Protein AF-N6U5Y6-F1 (afdb_monomer)

Foldseek 3Di:
DVVVLCVQFPPDPQSVVVLVCCLPPVLLVQLVLVVDPPDAAEDEAAFDDPVRGDDPCQLVCLCVVNRDDPDLLSVLLSCQSNVQVVCCVVPVDGPPVAPPRFYFYRYSHTDTHNGDVSNVVCVVVVSHDHPVPPD

Organism: Dendroctonus ponderosae (NCBI:txid77166)

InterPro domains:
  IPR029058 Alpha/Beta hydrolase fold [G3DSA:3.40.50.1820] (1-118)

Structure (mmCIF, N/CA/C/O backbone):
data_AF-N6U5Y6-F1
#
_entry.id   AF-N6U5Y6-F1
#
loop_
_atom_site.group_PDB
_atom_site.id
_atom_site.type_symbol
_atom_site.label_atom_id
_atom_site.label_alt_id
_atom_site.label_comp_id
_atom_site.label_asym_id
_atom_site.label_entity_id
_atom_site.label_seq_id
_atom_site.pdbx_PDB_ins_code
_atom_site.Cartn_x
_atom_site.Cartn_y
_atom_site.Cartn_z
_atom_site.occupancy
_atom_site.B_iso_or_equiv
_atom_site.auth_seq_id
_atom_site.auth_comp_id
_atom_site.auth_asym_id
_atom_site.auth_atom_id
_atom_site.pdbx_PDB_model_num
ATOM 1 N N . MET A 1 1 ? -9.544 23.474 -4.715 1.00 78.06 1 MET A N 1
ATOM 2 C CA . MET A 1 1 ? -9.694 21.998 -4.660 1.00 78.06 1 MET A CA 1
ATOM 3 C C . MET A 1 1 ? -8.707 21.319 -5.595 1.00 78.06 1 MET A C 1
ATOM 5 O O . MET A 1 1 ? -7.874 20.570 -5.112 1.00 78.06 1 MET A O 1
ATOM 9 N N . THR A 1 2 ? -8.732 21.637 -6.891 1.00 84.88 2 THR A N 1
ATOM 10 C CA . THR A 1 2 ? -7.831 21.055 -7.899 1.00 84.88 2 THR A CA 1
ATOM 11 C C . THR A 1 2 ? -6.350 21.187 -7.535 1.00 84.88 2 THR A C 1
ATOM 13 O O . THR A 1 2 ? -5.639 20.197 -7.564 1.00 84.88 2 THR A O 1
ATOM 16 N N . GLU A 1 3 ? -5.886 22.356 -7.088 1.00 88.62 3 GLU A N 1
ATOM 17 C CA . GLU A 1 3 ? -4.481 22.548 -6.676 1.00 88.62 3 GLU A CA 1
ATOM 18 C C . GLU A 1 3 ? -4.058 21.663 -5.491 1.00 88.62 3 GLU A C 1
ATOM 20 O O . GLU A 1 3 ? -2.957 21.127 -5.491 1.00 88.62 3 GLU A O 1
ATOM 25 N N . GLN A 1 4 ? -4.946 21.451 -4.511 1.00 88.44 4 GLN A N 1
ATOM 26 C CA . GLN A 1 4 ? -4.683 20.580 -3.353 1.00 88.44 4 GLN A CA 1
ATOM 27 C C . GLN A 1 4 ? -4.639 19.098 -3.741 1.00 88.44 4 GLN A C 1
ATOM 29 O O . GLN A 1 4 ? -3.903 18.321 -3.143 1.00 88.44 4 GLN A O 1
ATOM 34 N N . VAL A 1 5 ? -5.444 18.700 -4.730 1.00 90.56 5 VAL A N 1
ATOM 35 C CA . VAL A 1 5 ? -5.394 17.345 -5.291 1.00 90.56 5 VAL A CA 1
ATOM 36 C C . VAL A 1 5 ? -4.089 17.165 -6.057 1.00 90.56 5 VAL A C 1
ATOM 38 O O . VAL A 1 5 ? -3.386 16.188 -5.843 1.00 90.56 5 VAL A O 1
ATOM 41 N N . LEU A 1 6 ? -3.720 18.139 -6.887 1.00 90.62 6 LEU A N 1
ATOM 42 C CA . LEU A 1 6 ? -2.523 18.080 -7.723 1.00 90.62 6 LEU A CA 1
ATOM 43 C C . LEU A 1 6 ? -1.208 18.170 -6.939 1.00 90.62 6 LEU A C 1
ATOM 45 O O . LEU A 1 6 ? -0.183 17.700 -7.427 1.00 90.62 6 LEU A O 1
ATOM 49 N N . SER A 1 7 ? -1.219 18.750 -5.735 1.00 91.38 7 SER A N 1
ATOM 50 C CA . SER A 1 7 ? -0.060 18.714 -4.836 1.00 91.38 7 SER A CA 1
ATOM 51 C C . SER A 1 7 ? 0.139 17.347 -4.174 1.00 91.38 7 SER A C 1
ATOM 53 O O . SER A 1 7 ? 1.255 17.026 -3.778 1.00 91.38 7 SER A O 1
ATOM 55 N N . LYS A 1 8 ? -0.922 16.534 -4.069 1.00 91.50 8 LYS A N 1
ATOM 56 C CA . LYS A 1 8 ? -0.873 15.153 -3.560 1.00 91.50 8 LYS A CA 1
ATOM 57 C C . LYS A 1 8 ? -0.619 14.139 -4.673 1.00 91.50 8 LYS A C 1
ATOM 59 O O . LYS A 1 8 ? 0.156 13.211 -4.486 1.00 91.50 8 LYS A O 1
ATOM 64 N N . TYR A 1 9 ? -1.257 14.342 -5.820 1.00 94.50 9 TYR A N 1
ATOM 65 C CA . TYR A 1 9 ? -1.201 13.465 -6.982 1.00 94.50 9 TYR A CA 1
ATOM 66 C C . TYR A 1 9 ? -0.673 14.263 -8.178 1.00 94.50 9 TYR A C 1
ATOM 68 O O . TYR A 1 9 ? -1.418 15.057 -8.762 1.00 94.50 9 TYR A O 1
ATOM 76 N N . PRO A 1 10 ? 0.606 14.089 -8.558 1.00 92.31 10 PRO A N 1
ATOM 77 C CA . PRO A 1 10 ? 1.180 14.772 -9.712 1.00 92.31 10 PRO A CA 1
ATOM 78 C C . PRO A 1 10 ? 0.363 14.542 -10.993 1.00 92.31 10 PRO A C 1
ATOM 80 O O . PRO A 1 10 ? -0.284 13.506 -11.146 1.00 92.31 10 PRO A O 1
ATOM 83 N N . LYS A 1 11 ? 0.434 15.477 -11.954 1.00 94.44 11 LYS A N 1
ATOM 84 C CA . LYS A 1 11 ? -0.213 15.364 -13.282 1.00 94.44 11 LYS A CA 1
ATOM 85 C C . LYS A 1 11 ? 0.494 14.342 -14.185 1.00 94.44 11 LYS A C 1
ATOM 87 O O . LYS A 1 11 ? 0.975 14.681 -15.263 1.00 94.44 11 LYS A O 1
ATOM 92 N N . THR A 1 12 ? 0.592 13.104 -13.729 1.00 93.50 12 THR A N 1
ATOM 93 C CA . THR A 1 12 ? 1.210 11.980 -14.434 1.00 93.50 12 THR A CA 1
ATOM 94 C C . THR A 1 12 ? 0.255 10.793 -14.440 1.00 93.50 12 THR A C 1
ATOM 96 O O . THR A 1 12 ? -0.699 10.750 -13.660 1.00 93.50 12 THR A O 1
ATOM 99 N N . TYR A 1 13 ? 0.516 9.807 -15.301 1.00 92.06 13 TYR A N 1
ATOM 100 C CA . TYR A 1 13 ? -0.242 8.555 -15.299 1.00 92.06 13 TYR A CA 1
ATOM 101 C C . TYR A 1 13 ? -0.211 7.882 -13.917 1.00 92.06 13 TYR A C 1
ATOM 103 O O . TYR A 1 13 ? -1.246 7.464 -13.411 1.00 92.06 13 TYR A O 1
ATOM 111 N N . GLN A 1 14 ? 0.954 7.859 -13.265 1.00 92.38 14 GLN A N 1
ATOM 112 C CA . GLN A 1 14 ? 1.131 7.289 -11.929 1.00 92.38 14 GLN A CA 1
ATOM 113 C C . GLN A 1 14 ? 0.320 8.050 -10.876 1.00 92.38 14 GLN A C 1
ATOM 115 O O . GLN A 1 14 ? -0.328 7.424 -10.044 1.00 92.38 14 GLN A O 1
ATOM 120 N N . GLY A 1 15 ? 0.310 9.388 -10.929 1.00 93.81 15 GLY A N 1
ATOM 121 C CA . GLY A 1 15 ? -0.479 10.204 -10.006 1.00 93.81 15 GLY A CA 1
ATOM 122 C C . GLY A 1 15 ? -1.983 9.993 -10.182 1.00 93.81 15 GLY A C 1
ATOM 123 O O . GLY A 1 15 ? -2.696 9.823 -9.196 1.00 93.81 15 GLY A O 1
ATOM 124 N N . LEU A 1 16 ? -2.462 9.924 -11.429 1.00 93.75 16 LEU A N 1
ATOM 125 C CA . LEU A 1 16 ? -3.861 9.610 -11.730 1.00 93.75 16 LEU A CA 1
ATOM 126 C C . LEU A 1 16 ? -4.237 8.189 -11.282 1.00 93.75 16 LEU A C 1
ATOM 128 O O . LEU A 1 16 ? -5.285 8.004 -10.668 1.00 93.75 16 LEU A O 1
ATOM 132 N N . SER A 1 17 ? -3.378 7.203 -11.555 1.00 93.06 17 SER A N 1
ATOM 133 C CA . SER A 1 17 ? -3.578 5.811 -11.140 1.00 93.06 17 SER A CA 1
ATOM 134 C C . SER A 1 17 ? -3.657 5.697 -9.619 1.00 93.06 17 SER A C 1
ATOM 136 O O . SER A 1 17 ? -4.600 5.102 -9.111 1.00 93.06 17 SER A O 1
ATOM 138 N N . ALA A 1 18 ? -2.722 6.317 -8.893 1.00 93.44 18 ALA A N 1
ATOM 139 C CA . ALA A 1 18 ? -2.733 6.348 -7.433 1.00 93.44 18 ALA A CA 1
ATOM 140 C C . ALA A 1 18 ? -4.010 7.009 -6.896 1.00 93.44 18 ALA A C 1
ATOM 142 O O . ALA A 1 18 ? -4.683 6.439 -6.046 1.00 93.44 18 ALA A O 1
ATOM 143 N N . MET A 1 19 ? -4.409 8.156 -7.459 1.00 94.88 19 MET A N 1
ATOM 144 C CA . MET A 1 19 ? -5.633 8.852 -7.055 1.00 94.88 19 MET A CA 1
ATOM 145 C C . MET A 1 19 ? -6.883 7.979 -7.209 1.00 94.88 19 MET A C 1
ATOM 147 O O . MET A 1 19 ? -7.719 7.933 -6.307 1.00 94.88 19 MET A O 1
ATOM 151 N N . ILE A 1 20 ? -7.033 7.304 -8.353 1.00 92.81 20 ILE A N 1
ATOM 152 C CA . ILE A 1 20 ? -8.187 6.437 -8.616 1.00 92.81 20 ILE A CA 1
ATOM 153 C C . ILE A 1 20 ? -8.176 5.230 -7.672 1.00 92.81 20 ILE A C 1
ATOM 155 O O . ILE A 1 20 ? -9.221 4.909 -7.103 1.00 92.81 20 ILE A O 1
ATOM 159 N N . THR A 1 21 ? -7.019 4.590 -7.485 1.00 92.81 21 THR A N 1
ATOM 160 C CA . THR A 1 21 ? -6.847 3.453 -6.568 1.00 92.81 21 THR A CA 1
ATOM 161 C C . THR A 1 21 ? -7.174 3.836 -5.128 1.00 92.81 21 THR A C 1
ATOM 163 O O . THR A 1 21 ? -7.905 3.106 -4.454 1.00 92.81 21 THR A O 1
ATOM 166 N N . ASP A 1 22 ? -6.723 5.005 -4.676 1.00 94.31 22 ASP A N 1
ATOM 167 C CA . ASP A 1 22 ? -7.017 5.502 -3.337 1.00 94.31 22 ASP A CA 1
ATOM 168 C C . ASP A 1 22 ? -8.518 5.701 -3.142 1.00 94.31 22 ASP A C 1
ATOM 170 O O . ASP A 1 22 ? -9.107 5.125 -2.228 1.00 94.31 22 ASP A O 1
ATOM 174 N N . ILE A 1 23 ? -9.171 6.446 -4.038 1.00 92.75 23 ILE A N 1
ATOM 175 C CA . ILE A 1 23 ? -10.608 6.731 -3.932 1.00 92.75 23 ILE A CA 1
ATOM 176 C C . ILE A 1 23 ? -11.441 5.445 -3.969 1.00 92.75 23 ILE A C 1
ATOM 178 O O . ILE A 1 23 ? -12.399 5.318 -3.206 1.00 92.75 23 ILE A O 1
ATOM 182 N N . ARG A 1 24 ? -11.116 4.508 -4.869 1.00 90.81 24 ARG A N 1
ATOM 183 C CA . ARG A 1 24 ? -11.970 3.341 -5.136 1.00 90.81 24 ARG A CA 1
ATOM 184 C C . ARG A 1 24 ? -11.704 2.142 -4.240 1.00 90.81 24 ARG A C 1
ATOM 186 O O . ARG A 1 24 ? -12.633 1.373 -4.022 1.00 90.81 24 ARG A 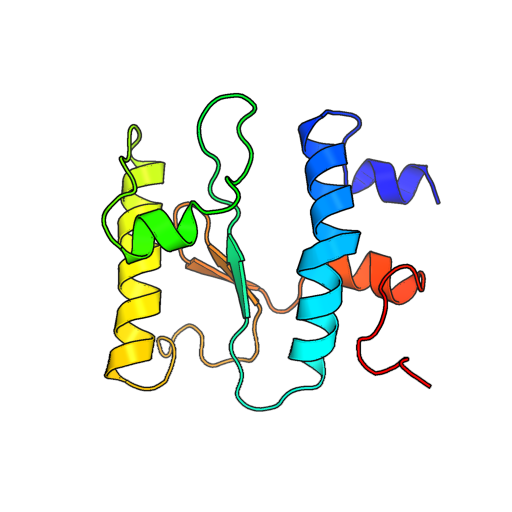O 1
ATOM 193 N N . ILE A 1 25 ? -10.474 1.961 -3.765 1.00 91.50 25 ILE A N 1
ATOM 194 C CA . ILE A 1 25 ? -10.053 0.727 -3.089 1.00 91.50 25 ILE A CA 1
ATOM 195 C C . ILE A 1 25 ? -9.474 1.033 -1.711 1.00 91.50 25 ILE A C 1
ATOM 197 O O . ILE A 1 25 ? -10.041 0.617 -0.700 1.00 91.50 25 ILE A O 1
ATOM 201 N N . VAL A 1 26 ? -8.370 1.785 -1.651 1.00 94.19 26 VAL A N 1
ATOM 202 C CA . VAL A 1 26 ? -7.599 1.938 -0.406 1.00 94.19 26 VAL A CA 1
ATOM 203 C C . VAL A 1 26 ? -8.404 2.692 0.645 1.00 94.19 26 VAL A C 1
ATOM 205 O O . VAL A 1 26 ? -8.486 2.252 1.788 1.00 94.19 26 VAL A O 1
ATOM 208 N N . CYS A 1 27 ? -9.041 3.803 0.277 1.00 95.19 27 CYS A N 1
ATOM 209 C CA . CYS A 1 27 ? -9.733 4.656 1.235 1.00 95.19 27 CYS A CA 1
ATOM 210 C C . CYS A 1 27 ? -11.035 4.082 1.780 1.00 95.19 27 CYS A C 1
ATOM 212 O O . CYS A 1 27 ? -11.245 4.213 2.988 1.00 95.19 27 CYS A O 1
ATOM 214 N N . PRO A 1 28 ? -11.880 3.416 0.974 1.00 93.38 28 PRO A N 1
ATOM 215 C CA . PRO A 1 28 ? -13.012 2.671 1.511 1.00 93.38 28 PRO A CA 1
ATOM 216 C C . PRO A 1 28 ? -12.580 1.610 2.539 1.00 93.38 28 PRO A C 1
ATOM 218 O O . PRO A 1 28 ? -13.150 1.544 3.628 1.00 93.38 28 PRO A O 1
ATOM 221 N N . LEU A 1 29 ? -11.533 0.827 2.247 1.00 93.00 29 LEU A N 1
ATOM 222 C CA . LEU A 1 29 ? -11.016 -0.190 3.175 1.00 93.00 29 LEU A CA 1
ATOM 223 C C . LEU A 1 29 ? -10.380 0.431 4.427 1.00 93.00 29 LEU A C 1
ATOM 225 O O . LEU A 1 29 ? -10.617 -0.034 5.541 1.00 93.00 29 LEU A O 1
ATOM 229 N N . TYR A 1 30 ? -9.624 1.518 4.264 1.00 94.31 30 TYR A N 1
ATOM 230 C CA . TYR A 1 30 ? -9.048 2.276 5.374 1.00 94.31 30 TYR A CA 1
ATOM 231 C C . TYR A 1 30 ? -10.136 2.851 6.289 1.00 94.31 30 TYR A C 1
ATOM 233 O O . TYR A 1 30 ? -10.004 2.781 7.510 1.00 94.31 30 TYR A O 1
ATOM 241 N N . ALA A 1 31 ? -11.230 3.379 5.727 1.00 92.81 31 ALA A N 1
ATOM 242 C CA . ALA A 1 31 ? -12.356 3.885 6.507 1.00 92.81 31 ALA A CA 1
ATOM 243 C C . ALA A 1 31 ? -12.962 2.786 7.392 1.00 92.81 31 ALA A C 1
ATOM 245 O O . ALA A 1 31 ? -13.166 3.018 8.578 1.00 92.81 31 ALA A O 1
ATOM 246 N N . VAL A 1 32 ? -13.157 1.577 6.853 1.00 91.12 32 VAL A N 1
ATOM 247 C CA . VAL A 1 32 ? -13.624 0.414 7.630 1.00 91.12 32 VAL A CA 1
ATOM 248 C C . VAL A 1 32 ? -12.612 0.020 8.704 1.00 91.12 32 VAL A C 1
ATOM 250 O O . VAL A 1 32 ? -12.974 -0.141 9.867 1.00 91.12 32 VAL A O 1
ATOM 253 N N . TRP A 1 33 ? -11.329 -0.075 8.352 1.00 92.06 33 TRP A N 1
ATOM 254 C CA . TRP A 1 33 ? -10.269 -0.415 9.303 1.00 92.06 33 TRP A CA 1
ATOM 255 C C . TRP A 1 33 ? -10.201 0.552 10.498 1.00 92.06 33 TRP A C 1
ATOM 257 O O . TRP A 1 33 ? -9.950 0.130 11.634 1.00 92.06 33 TRP A O 1
ATOM 267 N N . ARG A 1 34 ? -10.449 1.852 10.282 1.00 90.75 34 ARG A N 1
ATOM 268 C CA . ARG A 1 34 ? -10.471 2.840 11.374 1.00 90.75 34 ARG A CA 1
ATOM 269 C C . ARG A 1 34 ? -11.556 2.548 12.409 1.00 90.75 34 ARG A C 1
ATOM 271 O O . ARG A 1 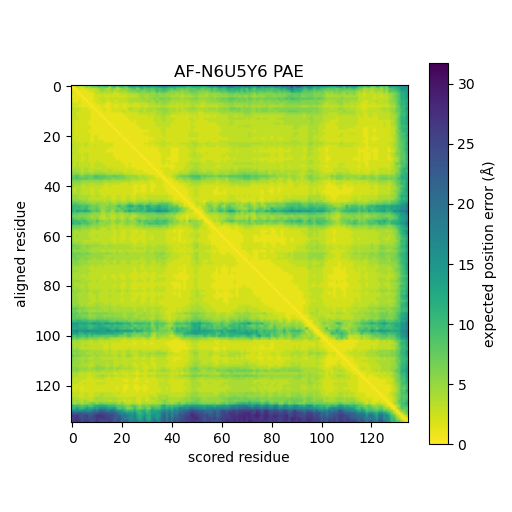34 ? -11.264 2.696 13.595 1.00 90.75 34 ARG A O 1
ATOM 278 N N . GLU A 1 35 ? -12.714 2.052 11.986 1.00 89.44 35 GLU A N 1
ATOM 279 C CA . GLU A 1 35 ? -13.839 1.716 12.871 1.00 89.44 35 GLU A CA 1
ATOM 280 C C . GLU A 1 35 ? -13.703 0.330 13.527 1.00 89.44 35 GLU A C 1
ATOM 282 O O . GLU A 1 35 ? -14.274 0.071 14.583 1.00 89.44 35 GLU A O 1
ATOM 287 N N . MET A 1 36 ? -12.919 -0.577 12.940 1.00 89.31 36 MET A N 1
ATOM 288 C CA . MET A 1 36 ? -12.726 -1.924 13.481 1.00 89.31 36 MET A CA 1
ATOM 289 C C . MET A 1 36 ? -11.691 -1.978 14.621 1.00 89.31 36 MET A C 1
ATOM 291 O O . MET A 1 36 ? -10.681 -1.261 14.639 1.00 89.31 36 MET A O 1
ATOM 295 N N . HIS A 1 37 ? -11.903 -2.903 15.561 1.00 85.88 37 HIS A N 1
ATOM 296 C CA . HIS A 1 37 ? -10.962 -3.222 16.637 1.00 85.88 37 HIS A CA 1
ATOM 297 C C . HIS A 1 37 ? -10.105 -4.443 16.282 1.00 85.88 37 HIS A C 1
ATOM 299 O O . HIS A 1 37 ? -10.592 -5.385 15.665 1.00 85.88 37 HIS A O 1
ATOM 305 N N . ASN A 1 38 ? -8.840 -4.443 16.714 1.00 84.31 38 ASN A N 1
ATOM 306 C CA . ASN A 1 38 ? -7.912 -5.579 16.595 1.00 84.31 38 ASN A CA 1
ATOM 307 C C . ASN A 1 38 ? -7.702 -6.115 15.165 1.00 84.31 38 ASN A C 1
ATOM 309 O O . ASN A 1 38 ? -7.458 -7.303 14.974 1.00 84.31 38 ASN A O 1
ATOM 313 N N . VAL A 1 39 ? -7.760 -5.236 14.165 1.00 89.25 39 VAL A N 1
ATOM 314 C CA . VAL A 1 39 ? -7.448 -5.565 12.769 1.00 89.25 39 VAL A CA 1
ATOM 315 C C . VAL A 1 39 ? -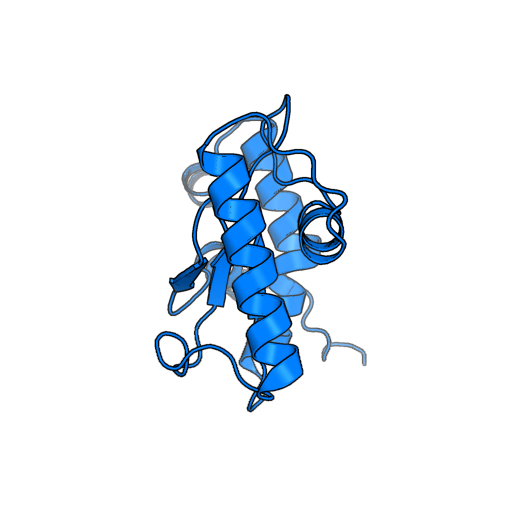6.192 -4.841 12.296 1.00 89.25 39 VAL A C 1
ATOM 317 O O . VAL A 1 39 ? -5.923 -3.696 12.674 1.00 89.25 39 VAL A O 1
ATOM 320 N N . HIS A 1 40 ? -5.429 -5.504 11.433 1.00 91.19 40 HIS A N 1
ATOM 321 C CA . HIS A 1 40 ? -4.273 -4.920 10.762 1.00 91.19 40 HIS A CA 1
ATOM 322 C C . HIS A 1 40 ? -4.656 -4.470 9.355 1.00 91.19 40 HIS A C 1
ATOM 324 O O . HIS A 1 40 ? -5.515 -5.073 8.715 1.00 91.19 40 HIS A O 1
ATOM 330 N N . PHE A 1 41 ? -4.010 -3.411 8.881 1.00 93.62 41 PHE A N 1
ATOM 331 C CA . PHE A 1 41 ? -4.212 -2.879 7.541 1.00 93.62 41 PHE A CA 1
ATOM 332 C C . PHE A 1 41 ? -2.862 -2.533 6.942 1.00 93.62 41 PHE A C 1
ATOM 334 O O . PHE A 1 41 ? -2.027 -1.908 7.602 1.00 93.62 41 PHE A O 1
ATOM 341 N N . TYR A 1 42 ? -2.645 -2.966 5.708 1.00 95.00 42 TYR A N 1
ATOM 342 C CA . TYR A 1 42 ? -1.425 -2.697 4.971 1.00 95.00 42 TYR A CA 1
ATOM 343 C C . TYR A 1 42 ? -1.750 -2.177 3.576 1.00 95.00 42 TYR A C 1
ATOM 345 O O . TYR A 1 42 ? -2.825 -2.437 3.040 1.00 95.00 42 TYR A O 1
ATOM 353 N N . VAL A 1 43 ? -0.813 -1.428 3.006 1.00 95.56 43 VAL A N 1
ATOM 354 C CA . VAL A 1 43 ? -0.880 -0.915 1.637 1.00 95.56 43 VAL A CA 1
ATOM 355 C C . VAL A 1 43 ? 0.447 -1.222 0.964 1.00 95.56 43 VAL A C 1
ATOM 357 O O . VAL A 1 43 ? 1.504 -0.898 1.509 1.00 95.56 43 VAL A O 1
ATOM 360 N N . VAL A 1 44 ? 0.398 -1.851 -0.207 1.00 95.25 44 VAL A N 1
ATOM 361 C CA . VAL A 1 44 ? 1.594 -2.149 -0.997 1.00 95.25 44 VAL A CA 1
ATOM 362 C C . VAL A 1 44 ? 1.901 -0.995 -1.940 1.00 95.25 44 VAL A C 1
ATOM 364 O O . VAL A 1 44 ? 1.086 -0.634 -2.783 1.00 95.25 44 VAL A O 1
ATOM 367 N N . ASN A 1 45 ? 3.107 -0.447 -1.806 1.00 93.75 45 ASN A N 1
ATOM 368 C CA . ASN A 1 45 ? 3.643 0.605 -2.667 1.00 93.75 45 ASN A CA 1
ATOM 369 C C . ASN A 1 45 ? 4.791 0.114 -3.558 1.00 93.75 45 ASN A C 1
ATOM 371 O O . ASN A 1 45 ? 5.201 0.851 -4.457 1.00 93.75 45 ASN A O 1
ATOM 375 N N . GLN A 1 46 ? 5.307 -1.102 -3.331 1.00 94.06 46 GLN A N 1
ATOM 376 C CA . GLN A 1 46 ? 6.394 -1.644 -4.140 1.00 94.06 46 GLN A CA 1
ATOM 377 C C . GLN A 1 46 ? 5.977 -1.696 -5.610 1.00 94.06 46 GLN A C 1
ATOM 379 O O . GLN A 1 46 ? 5.057 -2.409 -6.004 1.00 94.06 46 GLN A O 1
ATOM 384 N N . THR A 1 47 ? 6.715 -0.967 -6.438 1.00 92.12 47 THR A N 1
ATOM 385 C CA . THR A 1 47 ? 6.441 -0.890 -7.872 1.00 92.12 47 THR A CA 1
ATOM 386 C C . THR A 1 47 ? 7.092 -2.035 -8.646 1.00 92.12 47 THR A C 1
ATOM 388 O O . THR A 1 47 ? 8.134 -2.580 -8.251 1.00 92.12 47 THR A O 1
ATOM 391 N N . ARG A 1 48 ? 6.493 -2.383 -9.789 1.00 85.69 48 ARG A N 1
ATOM 392 C CA . ARG A 1 48 ? 7.006 -3.378 -10.739 1.00 85.69 48 ARG A CA 1
ATOM 393 C C . ARG A 1 48 ? 6.921 -2.836 -12.169 1.00 85.69 48 ARG A C 1
ATOM 395 O O . ARG A 1 48 ? 5.979 -2.131 -12.518 1.00 85.69 48 ARG A O 1
ATOM 402 N N . GLY A 1 49 ? 7.915 -3.184 -12.990 1.00 81.19 49 GLY A N 1
ATOM 403 C CA . GLY A 1 49 ? 7.911 -2.934 -14.436 1.00 81.19 49 GLY A CA 1
ATOM 404 C C . GLY A 1 49 ? 7.785 -1.462 -14.848 1.00 81.19 49 GLY A C 1
ATOM 405 O O . GLY A 1 49 ? 8.060 -0.551 -14.073 1.00 81.19 49 GLY A O 1
ATOM 406 N N . ASP A 1 50 ? 7.370 -1.247 -16.092 1.00 80.31 50 ASP A N 1
ATOM 407 C CA . ASP A 1 50 ? 6.945 0.039 -16.656 1.00 80.31 50 ASP A CA 1
ATOM 408 C C . ASP A 1 50 ? 5.409 -0.020 -16.758 1.00 80.31 50 ASP A C 1
ATOM 410 O O . ASP A 1 50 ? 4.918 -1.002 -17.320 1.00 80.31 50 ASP A O 1
ATOM 414 N N . PRO A 1 51 ? 4.618 0.902 -16.164 1.00 82.50 51 PRO A N 1
ATOM 415 C CA . PRO A 1 51 ? 4.921 2.288 -15.776 1.00 82.50 51 PRO A CA 1
ATOM 416 C C . PRO A 1 51 ? 5.424 2.540 -14.339 1.00 82.50 51 PRO A C 1
ATOM 418 O O . PRO A 1 51 ? 5.254 3.654 -13.831 1.00 82.50 51 PRO A O 1
ATOM 421 N N . ARG A 1 52 ? 6.063 1.561 -13.678 1.00 85.25 52 ARG A N 1
ATOM 422 C CA . ARG A 1 52 ? 6.494 1.626 -12.263 1.00 85.25 52 ARG A CA 1
ATOM 423 C C . ARG A 1 5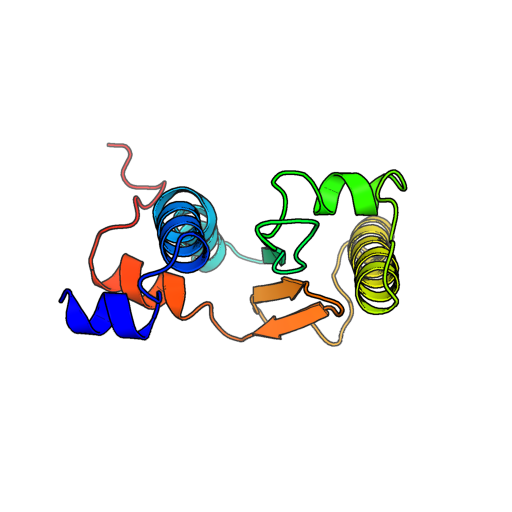2 ? 5.335 1.967 -11.325 1.00 85.25 52 ARG A C 1
ATOM 425 O O . ARG A 1 52 ? 5.387 2.937 -10.574 1.00 85.25 52 ARG A O 1
ATOM 432 N N . ILE A 1 53 ? 4.285 1.157 -11.385 1.00 87.75 53 ILE A N 1
ATOM 433 C CA . ILE A 1 53 ? 3.158 1.190 -10.446 1.00 87.75 53 ILE A CA 1
ATOM 434 C C . ILE A 1 53 ? 3.181 -0.071 -9.580 1.00 87.75 53 ILE A C 1
ATOM 436 O O . ILE A 1 53 ? 3.828 -1.056 -9.945 1.00 87.75 53 ILE A O 1
ATOM 440 N N . ALA A 1 54 ? 2.527 -0.025 -8.419 1.00 85.44 54 ALA A N 1
ATOM 441 C CA . ALA A 1 54 ? 2.259 -1.233 -7.649 1.00 85.44 54 ALA A CA 1
ATOM 442 C C . ALA A 1 54 ? 1.284 -2.109 -8.448 1.00 85.44 54 ALA A C 1
ATOM 444 O O . ALA A 1 54 ? 0.245 -1.624 -8.901 1.00 85.44 54 ALA A O 1
ATOM 445 N N . ASP A 1 55 ? 1.675 -3.358 -8.681 1.00 84.75 55 ASP A N 1
ATOM 446 C CA . ASP A 1 55 ? 0.898 -4.310 -9.474 1.00 84.75 55 ASP A CA 1
ATOM 447 C C . ASP A 1 55 ? -0.249 -4.893 -8.640 1.00 84.75 55 ASP A C 1
ATOM 449 O O . ASP A 1 55 ? -0.087 -5.075 -7.429 1.00 84.75 55 ASP A O 1
ATOM 453 N N . ILE A 1 56 ? -1.382 -5.188 -9.282 1.00 83.25 56 ILE A N 1
ATOM 454 C CA . ILE A 1 56 ? -2.659 -5.518 -8.622 1.00 83.25 56 ILE A CA 1
ATOM 455 C C . ILE A 1 56 ? -2.577 -6.752 -7.712 1.00 83.25 56 ILE A C 1
ATOM 457 O O . ILE A 1 56 ? -3.324 -6.835 -6.742 1.00 83.25 56 ILE A O 1
ATOM 461 N N . ASP A 1 57 ? -1.680 -7.686 -8.015 1.00 90.44 57 ASP A N 1
ATOM 462 C CA . ASP A 1 57 ? -1.504 -8.969 -7.328 1.00 90.44 57 ASP A CA 1
ATOM 463 C C . ASP A 1 57 ? -0.068 -9.191 -6.827 1.00 90.44 57 ASP A C 1
ATOM 465 O O . ASP A 1 57 ? 0.296 -10.300 -6.430 1.00 90.44 57 ASP A O 1
ATOM 469 N N . SER A 1 58 ? 0.761 -8.140 -6.818 1.00 92.94 58 SER A N 1
ATOM 470 C CA . SER A 1 58 ? 2.177 -8.244 -6.431 1.00 92.94 58 SER A CA 1
ATOM 471 C C . SER A 1 58 ? 2.391 -8.835 -5.036 1.00 92.94 58 SER A C 1
ATOM 473 O O . SER A 1 58 ? 3.356 -9.573 -4.821 1.00 92.94 58 SER A O 1
ATOM 475 N N . ASP A 1 59 ? 1.495 -8.535 -4.098 1.00 95.19 59 ASP A N 1
ATOM 476 C CA . ASP A 1 59 ? 1.524 -9.046 -2.731 1.00 95.19 59 ASP A CA 1
ATOM 477 C C . ASP A 1 59 ? 1.173 -10.528 -2.664 1.00 95.19 59 ASP A C 1
ATOM 479 O O . ASP A 1 59 ? 1.887 -11.292 -2.017 1.00 95.19 59 ASP A O 1
ATOM 483 N N . ILE A 1 60 ? 0.137 -10.952 -3.384 1.00 96.12 60 ILE A N 1
ATOM 484 C CA . ILE A 1 60 ? -0.261 -12.353 -3.521 1.00 96.12 60 ILE A CA 1
ATOM 485 C C . ILE A 1 60 ? 0.874 -13.153 -4.156 1.00 96.12 60 ILE A C 1
ATOM 487 O O . ILE A 1 60 ? 1.254 -14.204 -3.636 1.00 96.12 60 ILE A O 1
ATOM 491 N N . ASP A 1 61 ? 1.462 -12.646 -5.237 1.00 96.12 61 ASP A N 1
ATOM 492 C CA . ASP A 1 61 ? 2.615 -13.257 -5.889 1.00 96.12 61 ASP A CA 1
ATOM 493 C C . ASP A 1 61 ? 3.791 -13.404 -4.916 1.00 96.12 61 ASP A C 1
ATOM 495 O O . ASP A 1 61 ? 4.446 -14.450 -4.881 1.00 96.12 61 ASP A O 1
ATOM 499 N N . ALA A 1 62 ? 4.070 -12.381 -4.103 1.00 96.44 62 ALA A N 1
ATOM 500 C CA . ALA A 1 62 ? 5.157 -12.429 -3.131 1.00 96.44 62 ALA A CA 1
ATOM 501 C C . ALA A 1 62 ? 4.869 -13.443 -2.017 1.00 96.44 62 ALA A C 1
ATOM 503 O O . ALA A 1 62 ? 5.712 -14.295 -1.726 1.00 96.44 62 ALA A O 1
ATOM 504 N N . ILE A 1 63 ? 3.660 -13.415 -1.449 1.00 97.31 63 ILE A N 1
ATOM 505 C CA . ILE A 1 63 ? 3.211 -14.368 -0.429 1.00 97.31 63 ILE A CA 1
ATOM 506 C C . ILE A 1 63 ? 3.343 -15.798 -0.960 1.00 97.31 63 ILE A C 1
ATOM 508 O O . ILE A 1 63 ? 3.962 -16.634 -0.309 1.00 97.31 63 ILE A O 1
ATOM 512 N N . LEU A 1 64 ? 2.852 -16.075 -2.169 1.00 97.25 64 LEU A N 1
ATOM 513 C CA . LEU A 1 64 ? 2.845 -17.417 -2.759 1.00 97.25 64 LEU A CA 1
ATOM 514 C C . LEU A 1 64 ? 4.184 -17.846 -3.380 1.00 97.25 64 LEU A C 1
ATOM 516 O O . LEU A 1 64 ? 4.272 -18.945 -3.930 1.00 97.25 64 LEU A O 1
ATOM 520 N N . GLY A 1 65 ? 5.226 -17.012 -3.318 1.00 95.94 65 GLY A N 1
ATOM 521 C CA . GLY A 1 65 ? 6.543 -17.344 -3.871 1.00 95.94 65 GLY A CA 1
ATOM 522 C C . GLY A 1 65 ? 6.624 -17.302 -5.401 1.00 95.94 65 GLY A C 1
ATOM 523 O O . GLY A 1 65 ? 7.538 -17.888 -5.974 1.00 95.94 65 GLY A O 1
ATOM 524 N N . ARG A 1 66 ? 5.670 -16.643 -6.066 1.00 95.69 66 ARG A N 1
ATOM 525 C CA . ARG A 1 66 ? 5.594 -16.487 -7.531 1.00 95.69 66 ARG A CA 1
ATOM 526 C C . ARG A 1 66 ? 6.166 -15.162 -8.026 1.00 95.69 66 ARG A C 1
ATOM 528 O O . ARG A 1 66 ? 6.463 -15.023 -9.208 1.00 95.69 66 ARG A O 1
ATOM 535 N N . TYR A 1 67 ? 6.352 -14.202 -7.127 1.00 94.12 67 TYR A N 1
ATOM 536 C CA . TYR A 1 67 ? 6.988 -12.934 -7.449 1.00 94.12 67 TYR A CA 1
ATOM 537 C C . TYR A 1 67 ? 8.451 -13.156 -7.846 1.00 94.12 67 TYR A C 1
ATOM 539 O O . TYR A 1 67 ? 9.244 -13.682 -7.067 1.00 94.12 67 TYR A O 1
ATOM 547 N N . GLU A 1 68 ? 8.826 -12.721 -9.050 1.00 93.69 68 GLU A N 1
ATOM 548 C CA . GLU A 1 68 ? 10.195 -12.829 -9.561 1.00 93.69 68 GLU A CA 1
ATOM 549 C C . GLU A 1 68 ? 10.959 -11.502 -9.403 1.00 93.69 68 GLU A C 1
ATOM 551 O O . GLU A 1 68 ? 10.890 -10.643 -10.294 1.00 93.69 68 GLU A O 1
ATOM 556 N N . PRO A 1 69 ? 11.729 -11.305 -8.318 1.00 93.62 69 PRO A N 1
ATOM 557 C CA . PRO A 1 69 ? 12.415 -10.045 -8.086 1.00 93.62 69 PRO A CA 1
ATOM 558 C C . PRO A 1 69 ? 13.587 -9.857 -9.059 1.00 93.62 69 PRO A C 1
ATOM 560 O O . PRO A 1 69 ? 14.478 -10.704 -9.172 1.00 93.62 69 PRO A O 1
ATOM 563 N N . LYS A 1 70 ? 13.622 -8.707 -9.735 1.00 93.56 70 LYS A N 1
ATOM 564 C CA . LYS A 1 70 ? 14.673 -8.318 -10.690 1.00 93.56 70 LYS A CA 1
ATOM 565 C C . LYS A 1 70 ? 15.676 -7.322 -10.101 1.00 93.56 70 LYS A C 1
ATOM 567 O O . LYS A 1 70 ? 16.794 -7.240 -10.599 1.00 93.56 70 LYS A O 1
ATOM 572 N N . THR A 1 71 ? 15.319 -6.611 -9.029 1.00 93.94 71 THR A N 1
ATOM 573 C CA . THR A 1 71 ? 16.206 -5.655 -8.338 1.00 93.94 71 THR A CA 1
ATOM 574 C C . THR A 1 71 ? 16.408 -6.016 -6.859 1.00 93.94 71 THR A C 1
ATOM 576 O O . THR A 1 71 ? 15.625 -6.795 -6.303 1.00 93.94 71 THR A O 1
ATOM 579 N N . PRO A 1 72 ? 17.445 -5.480 -6.185 1.00 95.62 72 PRO A N 1
ATOM 580 C CA . PRO A 1 72 ? 17.620 -5.653 -4.742 1.00 95.62 72 PRO A CA 1
ATOM 581 C C . PRO A 1 72 ? 16.413 -5.183 -3.919 1.00 95.62 72 PRO A C 1
ATOM 583 O O . PRO A 1 72 ? 16.020 -5.860 -2.974 1.00 95.62 72 PRO A O 1
ATOM 586 N N . GLU A 1 73 ? 15.785 -4.073 -4.303 1.00 94.12 73 GLU A N 1
ATOM 587 C CA . GLU A 1 73 ? 14.591 -3.519 -3.648 1.00 94.12 73 GLU A CA 1
ATOM 588 C C . GLU A 1 73 ? 13.425 -4.504 -3.736 1.00 94.12 73 GLU A C 1
ATOM 590 O O . GLU A 1 73 ? 12.803 -4.826 -2.728 1.00 94.12 73 GLU A O 1
ATOM 595 N N . GLN A 1 74 ? 13.217 -5.089 -4.916 1.00 95.12 74 GLN A N 1
ATOM 596 C CA . GLN A 1 74 ? 12.200 -6.113 -5.140 1.00 95.12 74 GLN A CA 1
ATOM 597 C C . GLN A 1 74 ? 12.460 -7.395 -4.331 1.00 95.12 74 GLN A C 1
ATOM 599 O O . GLN A 1 74 ? 11.516 -8.030 -3.863 1.00 95.12 74 GLN A O 1
ATOM 604 N N . ARG A 1 75 ? 13.728 -7.782 -4.117 1.00 96.56 75 ARG A N 1
ATOM 605 C CA . ARG A 1 75 ? 14.081 -8.915 -3.234 1.00 96.56 75 ARG A CA 1
ATOM 606 C C . ARG A 1 75 ? 13.783 -8.617 -1.767 1.00 96.56 75 ARG A C 1
ATOM 608 O O . ARG A 1 75 ? 13.360 -9.520 -1.040 1.00 96.56 75 ARG A O 1
ATOM 615 N N . ARG A 1 76 ? 14.005 -7.370 -1.335 1.00 97.31 76 ARG A N 1
ATOM 616 C CA . ARG A 1 76 ? 13.654 -6.928 0.019 1.00 97.31 76 ARG A CA 1
ATOM 617 C C . ARG A 1 76 ? 12.147 -6.938 0.214 1.00 97.31 76 ARG A C 1
ATOM 619 O O . ARG A 1 76 ? 11.701 -7.592 1.147 1.00 97.31 76 ARG A O 1
ATOM 626 N N . TYR A 1 77 ? 11.385 -6.368 -0.721 1.00 96.88 77 TYR A N 1
ATOM 627 C CA . TYR A 1 77 ? 9.923 -6.431 -0.709 1.00 96.88 77 TYR A CA 1
ATOM 628 C C . TYR A 1 77 ? 9.418 -7.870 -0.593 1.00 96.88 77 TYR A C 1
ATOM 630 O O . TYR A 1 77 ? 8.618 -8.171 0.289 1.00 96.88 77 TYR A O 1
ATOM 638 N N . PHE A 1 78 ? 9.931 -8.770 -1.438 1.00 97.19 78 PHE A N 1
ATOM 639 C CA . PHE A 1 78 ? 9.556 -10.182 -1.424 1.00 97.19 78 PHE A CA 1
ATOM 640 C C . PHE A 1 78 ? 9.744 -10.807 -0.035 1.00 97.19 78 PHE A C 1
ATOM 642 O O . PHE A 1 78 ? 8.812 -11.366 0.543 1.00 97.19 78 PHE A O 1
ATOM 649 N N . SER A 1 79 ? 10.939 -10.635 0.538 1.00 97.50 79 SER A N 1
ATOM 650 C CA . SER A 1 79 ? 11.271 -11.139 1.876 1.00 97.50 79 SER A CA 1
ATOM 651 C C . SER A 1 79 ? 10.416 -10.487 2.969 1.00 97.50 79 SER A C 1
ATOM 653 O O . SER A 1 79 ? 9.972 -11.159 3.898 1.00 97.50 79 SER A O 1
ATOM 655 N N . ALA A 1 80 ? 10.176 -9.181 2.863 1.00 96.56 80 ALA A N 1
ATOM 656 C CA . ALA A 1 80 ? 9.421 -8.396 3.828 1.00 96.56 80 ALA A CA 1
ATOM 657 C C . ALA A 1 80 ? 7.938 -8.795 3.849 1.00 96.56 80 ALA A C 1
ATOM 659 O O . ALA A 1 80 ? 7.371 -8.983 4.926 1.00 96.56 80 ALA A O 1
ATOM 660 N N . MET A 1 81 ? 7.334 -8.987 2.673 1.00 97.31 81 MET A N 1
ATOM 661 C CA . MET A 1 81 ? 5.947 -9.417 2.519 1.00 97.31 81 MET A CA 1
ATOM 662 C C . MET A 1 81 ? 5.734 -10.826 3.080 1.00 97.31 81 MET A C 1
ATOM 664 O O . MET A 1 81 ? 4.855 -11.028 3.919 1.00 97.31 81 MET A O 1
ATOM 668 N N . GLN A 1 82 ? 6.586 -11.783 2.693 1.00 97.25 82 GLN A N 1
ATOM 669 C CA . GLN A 1 82 ? 6.527 -13.146 3.228 1.00 97.25 82 GLN A CA 1
ATOM 670 C C . GLN A 1 82 ? 6.750 -13.171 4.741 1.00 97.25 82 GLN A C 1
ATOM 672 O O . GLN A 1 82 ? 5.981 -13.795 5.470 1.00 97.25 82 GLN A O 1
ATOM 677 N N . GLY A 1 83 ? 7.768 -12.457 5.228 1.00 95.81 83 GLY A N 1
ATOM 678 C CA . GLY A 1 83 ? 8.069 -12.379 6.654 1.00 95.81 83 GLY A CA 1
ATOM 679 C C . GLY A 1 83 ? 6.900 -11.820 7.465 1.00 95.81 83 GLY A C 1
ATOM 680 O O . GLY A 1 83 ? 6.527 -12.402 8.481 1.00 95.81 83 GLY A O 1
ATOM 681 N N . MET A 1 84 ? 6.282 -10.731 6.999 1.00 95.50 84 MET A N 1
ATOM 682 C CA . MET A 1 84 ? 5.118 -10.127 7.651 1.00 95.50 84 MET A CA 1
ATOM 683 C C . MET A 1 84 ? 3.909 -11.069 7.652 1.00 95.50 84 MET A C 1
ATOM 685 O O . MET A 1 84 ? 3.321 -11.304 8.710 1.00 95.50 84 MET A O 1
ATOM 689 N N . PHE A 1 85 ? 3.542 -11.609 6.487 1.00 96.00 85 PHE A N 1
ATOM 690 C CA . PHE A 1 85 ? 2.356 -12.450 6.346 1.00 96.00 85 PHE A CA 1
ATOM 691 C C . PHE A 1 85 ? 2.493 -13.754 7.132 1.00 96.00 85 PHE A C 1
ATOM 693 O O . PHE A 1 85 ? 1.613 -14.101 7.920 1.00 96.00 85 PHE A O 1
ATOM 700 N N . TYR A 1 86 ? 3.615 -14.459 6.985 1.00 96.50 86 TYR A N 1
ATOM 701 C CA . TYR A 1 86 ? 3.793 -15.733 7.668 1.00 96.50 86 TYR A CA 1
ATOM 702 C C . TYR A 1 86 ? 3.934 -15.576 9.182 1.00 96.50 86 TYR A C 1
ATOM 704 O O . TYR A 1 86 ? 3.390 -16.391 9.926 1.00 96.50 86 TYR A O 1
ATOM 712 N N . HIS A 1 87 ? 4.575 -14.505 9.662 1.00 95.19 87 HIS A N 1
ATOM 713 C CA . HIS A 1 87 ? 4.582 -14.200 11.092 1.00 95.19 87 HIS A CA 1
ATOM 714 C C . HIS A 1 87 ? 3.153 -14.032 11.631 1.00 95.19 87 HIS A C 1
ATOM 716 O O . HIS A 1 87 ? 2.815 -14.615 12.661 1.00 95.19 87 HIS A O 1
ATOM 722 N N . TYR A 1 88 ? 2.293 -13.302 10.912 1.00 94.12 88 TYR A N 1
ATOM 723 C CA . TYR A 1 88 ? 0.888 -13.160 11.293 1.00 94.12 88 TYR A CA 1
ATOM 724 C C . TYR A 1 88 ? 0.154 -14.506 11.319 1.00 94.12 88 TYR A C 1
ATOM 726 O O . TYR A 1 88 ? -0.517 -14.806 12.303 1.00 94.12 88 TYR A O 1
ATOM 734 N N . VAL A 1 89 ? 0.325 -15.345 10.293 1.00 95.25 89 VAL A N 1
ATOM 735 C CA . VAL A 1 89 ? -0.302 -16.677 10.230 1.00 95.25 89 VAL A CA 1
ATOM 736 C C . VAL A 1 89 ? 0.138 -17.571 11.393 1.00 95.25 89 VAL A C 1
ATOM 738 O O . VAL A 1 89 ? -0.696 -18.243 11.995 1.00 95.25 89 VAL A O 1
ATOM 741 N N . TRP A 1 90 ? 1.427 -17.573 11.743 1.00 96.25 90 TRP A N 1
ATOM 742 C CA . TRP A 1 90 ? 1.942 -18.430 12.815 1.00 96.25 90 TRP A CA 1
ATOM 743 C C . TRP A 1 90 ? 1.635 -17.925 14.224 1.00 96.25 90 TRP A C 1
ATOM 745 O O . TRP A 1 90 ? 1.517 -18.736 15.142 1.00 96.25 90 TRP A O 1
ATOM 755 N N . HIS A 1 91 ? 1.525 -16.611 14.420 1.00 93.69 91 HIS A N 1
ATOM 756 C CA . HIS A 1 91 ? 1.431 -16.022 15.759 1.00 93.69 91 HIS A CA 1
ATOM 757 C C . HIS A 1 91 ? 0.109 -15.305 16.052 1.00 93.69 91 HIS A C 1
ATOM 759 O O . HIS A 1 91 ? -0.101 -14.879 17.188 1.00 93.69 91 HIS A O 1
ATOM 765 N N . GLY A 1 92 ? -0.766 -15.137 15.059 1.00 90.62 92 GLY A N 1
ATOM 766 C CA . GLY A 1 92 ? -2.030 -14.405 15.184 1.00 90.62 92 GLY A CA 1
ATOM 767 C C . GLY A 1 92 ? -1.868 -12.895 15.390 1.00 90.62 92 GLY A C 1
ATOM 768 O O . GLY A 1 92 ? -2.821 -12.222 15.776 1.00 90.62 92 GLY A O 1
ATOM 769 N N . LYS A 1 93 ? -0.663 -12.353 15.180 1.00 89.81 93 LYS A N 1
ATOM 770 C CA . LYS A 1 93 ? -0.329 -10.936 15.372 1.00 89.81 93 LYS A CA 1
ATOM 771 C C . LYS A 1 93 ? 0.800 -10.518 14.443 1.00 89.81 93 LYS A C 1
ATOM 773 O O . LYS A 1 93 ? 1.627 -11.339 14.065 1.00 89.81 93 LYS A O 1
ATOM 778 N N . VAL A 1 94 ? 0.854 -9.236 14.107 1.00 89.25 94 VAL A N 1
ATOM 779 C CA . VAL A 1 94 ? 2.044 -8.643 13.480 1.00 89.25 94 VAL A CA 1
ATOM 780 C C . VAL A 1 94 ? 3.182 -8.511 14.499 1.00 89.25 94 VAL A C 1
ATOM 782 O O . VAL A 1 94 ? 2.949 -8.536 15.712 1.00 89.25 94 VAL A O 1
ATOM 785 N N . ASP A 1 95 ? 4.409 -8.347 13.998 1.00 86.31 95 ASP A N 1
ATOM 786 C CA . ASP A 1 95 ? 5.602 -8.114 14.821 1.00 86.31 95 ASP A CA 1
ATOM 787 C C . ASP A 1 95 ? 5.356 -6.987 15.844 1.00 86.31 95 ASP A C 1
ATOM 789 O O . ASP A 1 95 ? 4.684 -5.994 15.552 1.00 86.31 95 ASP A O 1
ATOM 793 N N . ASN A 1 96 ? 5.915 -7.132 17.047 1.00 79.56 96 ASN A N 1
ATOM 794 C CA . ASN A 1 96 ? 5.803 -6.187 18.158 1.00 79.56 96 ASN A CA 1
ATOM 795 C C . ASN A 1 96 ? 6.156 -4.747 17.772 1.00 79.56 96 ASN A C 1
ATOM 797 O O . ASN A 1 96 ? 5.550 -3.807 18.291 1.00 79.56 96 ASN A O 1
ATOM 801 N N . LYS A 1 97 ? 7.075 -4.557 16.816 1.00 80.06 97 LYS A N 1
ATOM 802 C CA . LYS A 1 97 ? 7.402 -3.226 16.273 1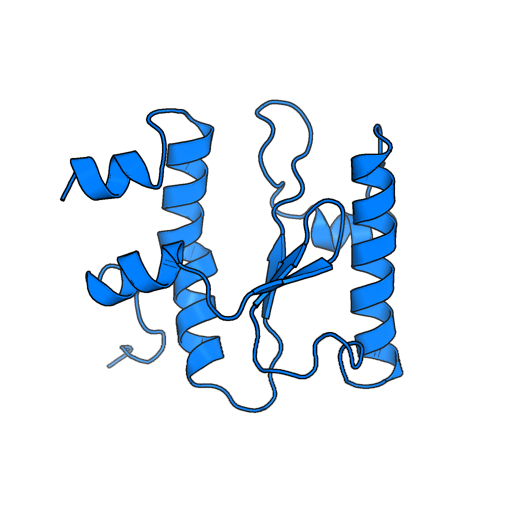.00 80.06 97 LYS A CA 1
ATOM 803 C C . LYS A 1 97 ? 6.217 -2.524 15.584 1.00 80.06 97 LYS A C 1
ATOM 805 O O . LYS A 1 97 ? 6.279 -1.323 15.340 1.00 80.06 97 LYS A O 1
ATOM 810 N N . PHE A 1 98 ? 5.134 -3.250 15.302 1.00 80.56 98 PHE A N 1
ATOM 811 C CA . PHE A 1 98 ? 3.928 -2.793 14.609 1.00 80.56 98 PHE A CA 1
ATOM 812 C C . PHE A 1 98 ? 2.646 -2.888 15.458 1.00 80.56 98 PHE A C 1
ATOM 814 O O . PHE A 1 98 ? 1.551 -2.753 14.921 1.00 80.56 98 PHE A O 1
ATOM 821 N N . TRP A 1 99 ? 2.741 -3.122 16.771 1.00 72.25 99 TRP A N 1
ATOM 822 C CA . TRP A 1 99 ? 1.568 -3.353 17.634 1.00 72.25 99 TRP A CA 1
ATOM 823 C C . TRP A 1 99 ? 0.637 -2.157 17.832 1.00 72.25 99 TRP A C 1
ATOM 825 O O . TRP A 1 99 ? -0.517 -2.327 18.219 1.00 72.25 99 TRP A O 1
ATOM 835 N N . THR A 1 100 ? 1.117 -0.942 17.592 1.00 81.56 100 THR A N 1
ATOM 836 C CA . THR A 1 100 ? 0.244 0.234 17.601 1.00 81.56 100 THR A CA 1
ATOM 837 C C . THR A 1 100 ? -0.652 0.219 16.361 1.00 81.56 100 THR A C 1
ATOM 839 O O . THR A 1 100 ? -0.221 -0.228 15.300 1.00 81.56 100 THR A O 1
ATOM 842 N N . LYS A 1 101 ? -1.905 0.689 16.488 1.00 82.12 101 LYS A N 1
ATOM 843 C CA . LYS A 1 101 ? -2.869 0.764 15.373 1.00 82.12 101 LYS A CA 1
ATOM 844 C C . LYS A 1 101 ? -2.339 1.725 14.301 1.00 82.12 101 LYS A C 1
ATOM 846 O O . LYS A 1 101 ? -2.603 2.921 14.344 1.00 82.12 101 LYS A O 1
ATOM 851 N N . ASN A 1 102 ? -1.569 1.175 13.372 1.00 89.06 102 ASN A N 1
ATOM 852 C CA . ASN A 1 102 ? -0.916 1.859 12.269 1.00 89.06 102 ASN A CA 1
ATOM 853 C C . ASN A 1 102 ? -1.307 1.189 10.956 1.00 89.06 102 ASN A C 1
ATOM 855 O O . ASN A 1 102 ? -1.603 -0.006 10.910 1.00 89.06 102 ASN A O 1
ATOM 859 N N . VAL A 1 103 ? -1.211 1.961 9.886 1.00 93.94 103 VAL A N 1
ATOM 860 C CA . VAL A 1 103 ? -1.158 1.452 8.522 1.00 93.94 103 VAL A CA 1
ATOM 861 C C . VAL A 1 103 ? 0.247 0.916 8.266 1.00 93.94 103 VAL A C 1
ATOM 863 O O . VAL A 1 103 ? 1.230 1.611 8.516 1.00 93.94 103 VAL A O 1
ATOM 866 N N . LEU A 1 104 ? 0.362 -0.311 7.770 1.00 95.31 104 LEU A N 1
ATOM 867 C CA . LEU A 1 104 ? 1.643 -0.887 7.368 1.00 95.31 104 LEU A CA 1
ATOM 868 C C . LEU A 1 104 ? 1.882 -0.589 5.889 1.00 95.31 104 LEU A C 1
ATOM 870 O O . LEU A 1 104 ? 1.227 -1.152 5.019 1.00 95.31 104 LEU A O 1
ATOM 874 N N . ILE A 1 105 ? 2.811 0.309 5.591 1.00 95.31 105 ILE A N 1
ATOM 875 C CA . ILE A 1 105 ? 3.210 0.576 4.211 1.00 95.31 105 ILE A CA 1
ATOM 876 C C . ILE A 1 105 ? 4.286 -0.422 3.831 1.00 95.31 105 ILE A C 1
ATOM 878 O O . ILE A 1 105 ? 5.342 -0.462 4.464 1.00 95.31 105 ILE A O 1
ATOM 882 N N . VAL A 1 106 ? 4.005 -1.222 2.809 1.00 95.44 106 VAL A N 1
ATOM 883 C CA . VAL A 1 106 ? 4.934 -2.220 2.295 1.00 95.44 106 VAL A CA 1
ATOM 884 C C . VAL A 1 106 ? 5.477 -1.754 0.956 1.00 95.44 106 VAL A C 1
ATOM 886 O O . VAL A 1 106 ? 4.836 -1.880 -0.087 1.00 95.44 106 VAL A O 1
ATOM 889 N N . ASP A 1 107 ? 6.663 -1.170 1.009 1.00 93.56 107 ASP A N 1
ATOM 890 C CA . ASP A 1 107 ? 7.481 -0.887 -0.168 1.00 93.56 107 ASP A CA 1
ATOM 891 C C . ASP A 1 107 ? 8.583 -1.958 -0.223 1.00 93.56 107 ASP A C 1
ATOM 893 O O . ASP A 1 107 ? 8.311 -3.126 0.042 1.00 93.56 107 ASP A O 1
ATOM 897 N N . GLN A 1 108 ? 9.844 -1.600 -0.436 1.00 93.62 108 GLN A N 1
ATOM 898 C CA . GLN A 1 108 ? 10.960 -2.528 -0.218 1.00 93.62 108 GLN A CA 1
ATOM 899 C C . GLN A 1 108 ? 11.033 -3.102 1.217 1.00 93.62 108 GLN A C 1
ATOM 901 O O 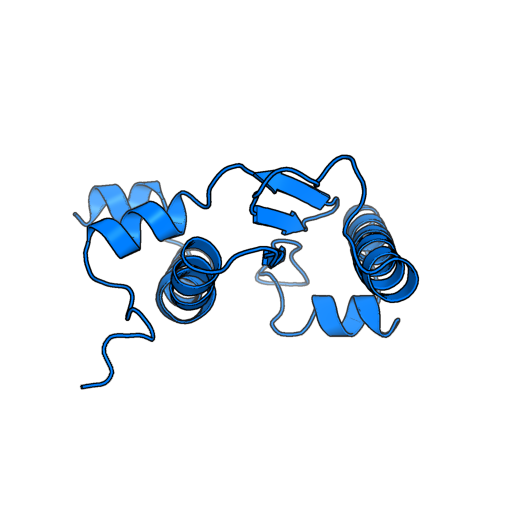. GLN A 1 108 ? 11.583 -4.179 1.410 1.00 93.62 108 GLN A O 1
ATOM 906 N N . ASP A 1 109 ? 10.486 -2.397 2.212 1.00 93.00 109 ASP A N 1
ATOM 907 C CA . ASP A 1 109 ? 10.425 -2.795 3.621 1.00 93.00 109 ASP A CA 1
ATOM 908 C C . ASP A 1 109 ? 9.022 -2.499 4.189 1.00 93.00 109 ASP A C 1
ATOM 910 O O . ASP A 1 109 ? 8.266 -1.707 3.619 1.00 93.00 109 ASP A O 1
ATOM 914 N N . VAL A 1 110 ? 8.680 -3.097 5.338 1.00 95.00 110 VAL A N 1
ATOM 915 C CA . VAL A 1 110 ? 7.430 -2.795 6.062 1.00 95.00 110 VAL A CA 1
ATOM 916 C C . VAL A 1 110 ? 7.655 -1.657 7.054 1.00 95.00 110 VAL A C 1
ATOM 918 O O . VAL A 1 110 ? 8.402 -1.813 8.026 1.00 95.00 110 VAL A O 1
ATOM 921 N N . LEU A 1 111 ? 6.972 -0.533 6.841 1.00 93.88 111 LEU A N 1
ATOM 922 C CA . LEU A 1 111 ? 7.062 0.660 7.681 1.00 93.88 111 LEU A CA 1
ATOM 923 C C . LEU A 1 111 ? 5.692 1.031 8.266 1.00 93.88 111 LEU A C 1
ATOM 925 O O . LEU A 1 111 ? 4.718 1.142 7.521 1.00 93.88 111 LEU A O 1
ATOM 929 N N . PRO A 1 112 ? 5.587 1.273 9.584 1.00 93.75 112 PRO A N 1
ATOM 930 C CA . PRO A 1 112 ? 4.337 1.690 10.191 1.00 93.75 112 PRO A CA 1
ATOM 931 C C . PRO A 1 112 ? 4.114 3.190 9.974 1.00 93.75 112 PRO A C 1
ATOM 933 O O . PRO A 1 112 ? 5.004 4.011 10.202 1.00 93.75 112 PRO A O 1
ATOM 936 N N . GLN A 1 113 ? 2.897 3.559 9.598 1.00 92.31 113 GLN A N 1
ATOM 937 C CA . GLN A 1 113 ? 2.430 4.938 9.528 1.00 92.31 113 GLN A CA 1
ATOM 938 C C . GLN A 1 113 ? 1.172 5.100 10.373 1.00 92.31 113 GLN A C 1
ATOM 940 O O . GLN A 1 113 ? 0.264 4.276 10.320 1.00 92.31 113 GLN A O 1
ATOM 945 N N . ARG A 1 114 ? 1.102 6.178 11.159 1.00 88.94 114 ARG A N 1
ATOM 946 C CA . ARG A 1 114 ? -0.041 6.424 12.057 1.00 88.94 114 ARG A CA 1
ATOM 947 C C . ARG A 1 114 ? -1.364 6.546 11.302 1.00 88.94 114 ARG A C 1
ATOM 949 O O . ARG A 1 114 ? -2.401 6.139 11.808 1.00 88.94 114 ARG A O 1
ATOM 956 N N . THR A 1 115 ? -1.315 7.129 10.112 1.00 89.50 115 THR A N 1
ATOM 957 C CA . THR A 1 115 ? -2.469 7.406 9.259 1.00 89.50 115 THR A CA 1
ATOM 958 C C . THR A 1 115 ? -2.083 7.224 7.798 1.00 89.50 115 THR A C 1
ATOM 960 O O . THR A 1 115 ? -0.901 7.108 7.467 1.00 89.50 115 THR A O 1
ATOM 963 N N . TYR A 1 116 ? -3.081 7.242 6.916 1.00 93.25 116 TYR A N 1
ATOM 964 C CA . TYR A 1 116 ? -2.865 7.323 5.477 1.00 93.25 116 TYR A CA 1
ATOM 965 C C . TYR A 1 116 ? -3.411 8.653 4.947 1.00 93.25 116 TYR A C 1
ATOM 967 O O . TYR A 1 116 ? -4.591 8.788 4.620 1.00 93.25 116 TYR A O 1
ATOM 975 N N . ASN A 1 117 ? -2.531 9.657 4.873 1.00 90.94 117 ASN A N 1
ATOM 976 C CA . ASN A 1 117 ? -2.879 11.061 4.595 1.00 90.94 117 ASN A CA 1
ATOM 977 C C . ASN A 1 117 ? -3.610 11.292 3.258 1.00 90.94 117 ASN A C 1
ATOM 979 O O . ASN A 1 117 ? -4.248 12.334 3.068 1.00 90.94 117 ASN A O 1
ATOM 983 N N . TYR A 1 118 ? -3.480 10.365 2.308 1.00 92.69 118 TYR A N 1
ATOM 984 C CA . TYR A 1 118 ? -4.238 10.371 1.059 1.00 92.69 118 TYR A CA 1
ATOM 985 C C . TYR A 1 118 ? -5.726 10.109 1.313 1.00 92.69 118 TYR A C 1
ATOM 987 O O . TYR A 1 118 ? -6.578 10.838 0.804 1.00 92.69 118 TYR A O 1
ATOM 995 N N . CYS A 1 119 ? -6.041 9.153 2.186 1.00 94.19 119 CYS A N 1
ATOM 996 C CA . CYS A 1 119 ? -7.413 8.812 2.531 1.00 94.19 119 CYS A CA 1
ATOM 997 C C . CYS A 1 119 ? -8.050 9.776 3.511 1.00 94.19 119 CYS A C 1
ATOM 999 O O . CYS A 1 119 ? -9.218 10.110 3.332 1.00 94.19 119 CYS A O 1
ATOM 1001 N N . ASP A 1 120 ? -7.294 10.308 4.471 1.00 92.31 120 ASP A N 1
ATOM 1002 C CA . ASP A 1 120 ? -7.822 11.360 5.343 1.00 92.31 120 ASP A CA 1
ATOM 1003 C C . ASP A 1 120 ? -8.325 12.554 4.510 1.00 92.31 120 ASP A C 1
ATOM 1005 O O . ASP A 1 120 ? -9.398 13.087 4.782 1.00 92.31 120 ASP A O 1
ATOM 1009 N N . PHE A 1 121 ? -7.622 12.917 3.428 1.00 93.31 121 PHE A N 1
ATOM 1010 C CA . PHE A 1 121 ? -8.073 13.958 2.501 1.00 93.31 121 PHE A CA 1
ATOM 1011 C C . PHE A 1 121 ? -9.398 13.607 1.807 1.00 93.31 121 PHE A C 1
ATOM 1013 O O . PHE A 1 121 ? -10.323 14.417 1.836 1.00 93.31 121 PHE A O 1
ATOM 1020 N N . TRP A 1 122 ? -9.512 12.428 1.189 1.00 93.38 122 TRP A N 1
ATOM 1021 C CA . TRP A 1 122 ? -10.721 12.055 0.441 1.00 93.38 122 TRP A CA 1
ATOM 1022 C C . TRP A 1 122 ? -11.937 11.819 1.338 1.00 93.38 122 TRP A C 1
ATOM 1024 O O . TRP A 1 122 ? -13.053 12.185 0.962 1.00 93.38 122 TRP A O 1
ATOM 1034 N N . ILE A 1 123 ? -11.723 11.279 2.540 1.00 90.81 123 ILE A N 1
ATOM 1035 C CA . ILE A 1 123 ? -12.773 11.100 3.545 1.00 90.81 123 ILE A CA 1
ATOM 1036 C C . ILE A 1 123 ? -13.285 12.462 4.017 1.00 90.81 123 ILE A C 1
ATOM 1038 O O . ILE A 1 123 ? -14.488 12.693 4.000 1.00 90.81 123 ILE A O 1
ATOM 1042 N N . LEU A 1 124 ? -12.392 13.407 4.342 1.00 91.06 124 LEU A N 1
ATOM 1043 C CA . LEU A 1 124 ? -12.783 14.773 4.724 1.00 91.06 124 LEU A CA 1
ATOM 1044 C C . LEU A 1 124 ? -13.550 15.519 3.620 1.00 91.06 124 LEU A C 1
ATOM 1046 O O . LEU A 1 124 ? -14.230 16.505 3.899 1.00 91.06 124 LEU A O 1
ATOM 1050 N N . LYS A 1 125 ? -13.418 15.092 2.359 1.00 91.12 125 LYS A N 1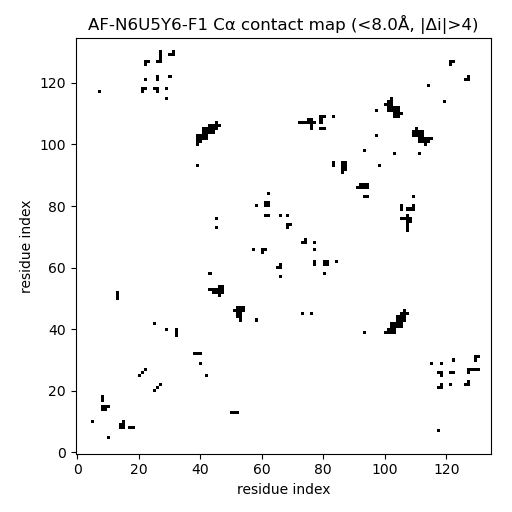
ATOM 1051 C CA . LYS A 1 125 ? -14.147 15.650 1.213 1.00 91.12 125 LYS A CA 1
ATOM 1052 C C . LYS A 1 125 ? -15.401 14.860 0.834 1.00 91.12 125 LYS A C 1
ATOM 1054 O O . LYS A 1 125 ? -16.018 15.216 -0.163 1.00 91.12 125 LYS A O 1
ATOM 1059 N N . ASN A 1 126 ? -15.788 13.842 1.606 1.00 88.94 126 ASN A N 1
ATOM 1060 C CA . ASN A 1 126 ? -16.946 12.979 1.344 1.00 88.94 126 ASN A CA 1
ATOM 1061 C C . ASN A 1 126 ? -16.912 12.293 -0.039 1.00 88.94 126 ASN A C 1
ATOM 1063 O O . ASN A 1 126 ? -17.953 12.056 -0.643 1.00 88.94 126 ASN A O 1
ATOM 1067 N N . PHE A 1 127 ? -15.717 11.976 -0.555 1.00 88.50 127 PHE A N 1
ATOM 1068 C CA . PHE A 1 127 ? -15.549 11.230 -1.816 1.00 88.50 127 PHE A CA 1
ATOM 1069 C C . PHE A 1 127 ? -15.437 9.714 -1.616 1.00 88.50 127 PHE A C 1
ATOM 1071 O O . PHE A 1 127 ? -15.483 8.958 -2.583 1.00 88.50 127 PHE A O 1
ATOM 1078 N N . VAL A 1 128 ? -15.253 9.272 -0.374 1.00 85.50 128 VAL A N 1
ATOM 1079 C CA . VAL A 1 128 ? -15.088 7.863 -0.016 1.00 85.50 128 VAL A CA 1
ATOM 1080 C C . VAL A 1 128 ? -16.424 7.342 0.482 1.00 85.50 128 VAL A C 1
ATOM 1082 O O . VAL A 1 128 ? -16.955 7.861 1.462 1.00 85.50 128 VAL A O 1
ATOM 1085 N N . LEU A 1 129 ? -16.949 6.312 -0.180 1.00 72.75 129 LEU A N 1
ATOM 1086 C CA . LEU A 1 129 ? -18.119 5.590 0.304 1.00 72.75 129 LEU A CA 1
ATOM 1087 C C . LEU A 1 129 ? -17.746 4.905 1.620 1.00 72.75 129 LEU A C 1
ATOM 1089 O O . LEU A 1 129 ? -16.859 4.049 1.658 1.00 72.75 129 LEU A O 1
ATOM 1093 N N . THR A 1 130 ? -18.399 5.288 2.711 1.00 66.81 130 THR A N 1
ATOM 1094 C CA . THR A 1 130 ? -18.339 4.507 3.940 1.00 66.81 130 THR A CA 1
ATOM 1095 C C . THR A 1 130 ? -19.169 3.251 3.699 1.00 66.81 130 THR A C 1
ATOM 1097 O O . THR A 1 130 ? -20.336 3.338 3.334 1.00 66.81 130 THR A O 1
ATOM 1100 N N . PHE A 1 131 ? -18.593 2.061 3.881 1.00 62.75 131 PHE A N 1
ATOM 1101 C CA . PHE A 1 131 ? -19.317 0.794 3.678 1.00 62.75 131 PHE A CA 1
ATOM 1102 C C . PHE A 1 131 ? -20.559 0.637 4.589 1.00 62.75 131 PHE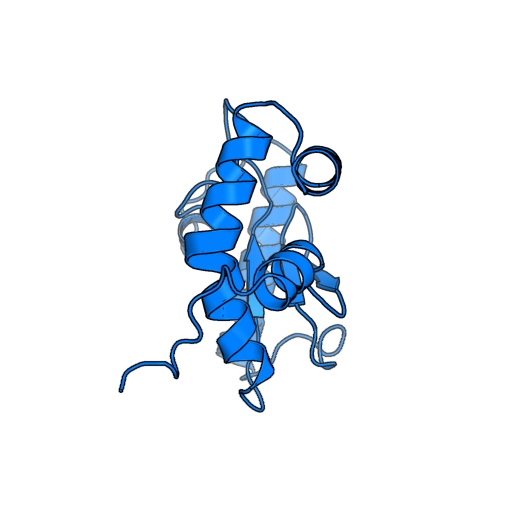 A C 1
ATOM 1104 O O . PHE A 1 131 ? -21.357 -0.268 4.377 1.00 62.75 131 PHE A O 1
ATOM 1111 N N . ALA A 1 132 ? -20.744 1.532 5.569 1.00 52.56 132 ALA A N 1
ATOM 1112 C CA . ALA A 1 132 ? -21.933 1.643 6.414 1.00 52.56 132 ALA A CA 1
ATOM 1113 C C . ALA A 1 132 ? -23.043 2.561 5.849 1.00 52.56 132 ALA A C 1
ATOM 1115 O O . ALA A 1 132 ? -24.085 2.691 6.479 1.00 52.56 132 ALA A O 1
ATOM 1116 N N . ALA A 1 133 ? -22.848 3.200 4.690 1.00 48.34 133 ALA A N 1
ATOM 1117 C CA . ALA A 1 133 ? -23.881 3.957 3.976 1.00 48.34 133 ALA A CA 1
ATOM 1118 C C . ALA A 1 133 ? -24.602 3.072 2.941 1.00 48.34 133 ALA A C 1
ATOM 1120 O O . ALA A 1 133 ? -24.749 3.453 1.782 1.00 48.34 133 ALA A O 1
ATOM 1121 N N . MET A 1 134 ? -24.973 1.860 3.356 1.00 40.72 134 MET A N 1
ATOM 1122 C CA . MET A 1 134 ? -26.031 1.096 2.705 1.00 40.72 134 MET A CA 1
ATOM 1123 C C . MET A 1 134 ? -27.245 1.206 3.624 1.00 40.72 134 MET A C 1
ATOM 1125 O O . MET A 1 134 ? -27.253 0.641 4.716 1.00 40.72 134 MET A O 1
ATOM 1129 N N . ASP A 1 135 ? -28.168 2.056 3.200 1.00 39.41 135 ASP A N 1
ATOM 1130 C CA . ASP A 1 135 ? -29.522 2.254 3.711 1.00 39.41 135 ASP A CA 1
ATOM 1131 C C . ASP A 1 135 ? -30.363 0.965 3.698 1.00 39.41 135 ASP A C 1
ATOM 1133 O O . ASP A 1 135 ? -30.239 0.161 2.743 1.00 39.41 135 ASP A O 1
#

Secondary structure (DSSP, 8-state):
-HHHHHHHS-SSHHHHHHHHHIIIIIHHHHHHHHHSSS--EEEE--EETTTTEE-TTHHHHHHTT-----SHHHHHHHHHHHHHHHHHHHHSS--GGG-SS-EEEESSSEEEES--HHHHHHHHTT-SPPTT---

Sequence (135 aa):
MTEQVLSKYPKTYQGLSAMITDIRIVCPLYAVWREMHNVHFYVVNQTRGDPRIADIDSDIDAILGRYEPKTPEQRRYFSAMQGMFYHYVWHGKVDNKFWTKNVLIVDQDVLPQRTYNYCDFWILKNFVLTFAAMD

Mean predicted aligned error: 4.7 Å

Radius of gyration: 15.75 Å; Cα contacts (8 Å, |Δi|>4): 153; chains: 1; bounding box: 47×41×35 Å

Solvent-accessible surface area (backbone atoms only — not comparable to full-atom values): 7893 Å² total; per-residue (Å²): 109,69,68,66,48,44,74,75,30,49,100,44,73,64,24,52,51,50,51,52,45,36,50,73,49,52,28,31,53,48,57,51,54,71,76,49,79,99,72,86,49,72,48,75,59,45,57,50,76,86,88,55,42,52,53,98,53,51,66,59,28,24,59,73,69,67,53,79,61,8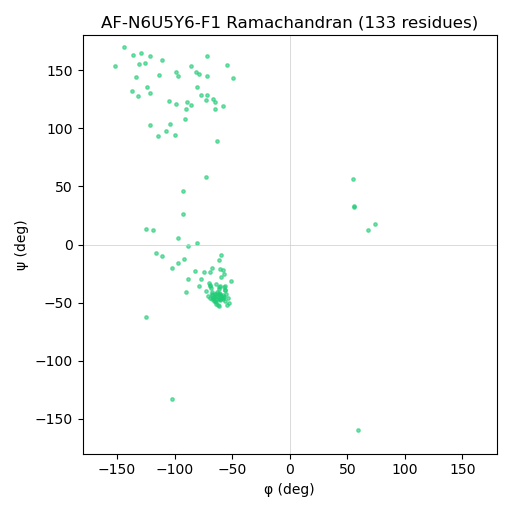9,47,74,52,44,47,38,22,36,54,39,48,33,53,51,53,51,44,24,73,77,66,78,42,67,61,77,97,55,69,62,88,36,39,32,39,31,35,46,48,78,42,78,30,80,64,59,72,72,38,56,51,38,50,77,65,70,66,36,64,57,86,80,76,69,130

pLDDT: mean 89.74, std 9.77, range [39.41, 97.5]